Protein AF-A0A127AU73-F1 (afdb_monomer_lite)

pLDDT: mean 90.77, std 6.71, range [59.69, 97.12]

Organism: Vernicia fordii (NCBI:txid73154)

Foldseek 3Di:
DVVVVVLVVCCVVQVPDDDPPDWHWPDKDWDADPVRDTDIDTHTDDDPVPDPCCVVDVD

InterPro domains:
  IPR001245 Serine-threonine/tyrosine-protein kinase, catalytic domain [PF07714] (4-58)
  IPR011009 Protein kinase-like domain superfamily [SSF56112] (4-58)
  IPR051809 Plant receptor-like serine/threonine-protein kinase [PTHR27008] (2-56)

Sequence (59 aa):
HGASKSFIAECKALRNIRHRNLVKILTYCSSIDFKGNDFKALVFDFMENGSLDTWLHQE

Structure (mmCIF, N/CA/C/O backbone):
data_AF-A0A127AU73-F1
#
_entry.id   AF-A0A127AU73-F1
#
loop_
_atom_site.group_PDB
_atom_site.id
_atom_site.type_symbol
_atom_site.label_atom_id
_atom_site.label_alt_id
_atom_site.label_comp_id
_atom_site.label_asym_id
_atom_site.label_entity_id
_atom_site.label_seq_id
_atom_site.pdbx_PDB_ins_code
_atom_site.Cartn_x
_atom_site.Cartn_y
_atom_site.Cartn_z
_atom_site.occupancy
_atom_site.B_iso_or_equiv
_atom_site.auth_seq_id
_atom_site.auth_comp_id
_atom_site.auth_asym_id
_atom_site.auth_atom_id
_atom_site.pdbx_PDB_model_num
ATOM 1 N N . HIS A 1 1 ? 19.597 -0.445 -2.402 1.00 62.69 1 HIS A N 1
ATOM 2 C CA . HIS A 1 1 ? 19.122 -1.842 -2.562 1.00 62.69 1 HIS A CA 1
ATOM 3 C C . HIS A 1 1 ? 18.151 -2.332 -1.475 1.00 62.69 1 HIS A C 1
ATOM 5 O O . HIS A 1 1 ? 17.440 -3.294 -1.742 1.00 62.69 1 HIS A O 1
ATOM 11 N N . GLY A 1 2 ? 18.073 -1.716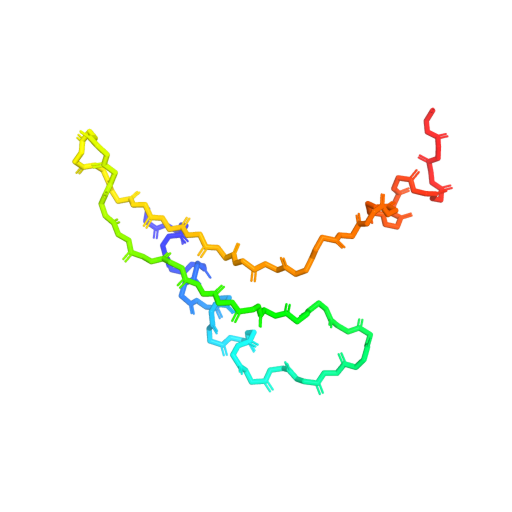 -0.284 1.00 85.94 2 GLY A N 1
ATOM 12 C CA . GLY A 1 2 ? 17.149 -2.155 0.780 1.00 85.94 2 GLY A CA 1
ATOM 13 C C . GLY A 1 2 ? 15.662 -1.950 0.458 1.00 85.94 2 GLY A C 1
ATOM 14 O O . GLY A 1 2 ? 14.891 -2.894 0.566 1.00 85.94 2 GLY A O 1
ATOM 15 N N . ALA A 1 3 ? 15.281 -0.768 -0.040 1.00 87.94 3 ALA A N 1
ATOM 16 C CA . ALA A 1 3 ? 13.878 -0.407 -0.286 1.00 87.94 3 ALA A CA 1
ATOM 17 C C . ALA A 1 3 ? 13.124 -1.393 -1.200 1.00 87.94 3 ALA A C 1
ATOM 19 O O . ALA A 1 3 ? 12.022 -1.817 -0.875 1.00 87.94 3 ALA A O 1
ATOM 20 N N . SER A 1 4 ? 13.739 -1.834 -2.305 1.00 89.50 4 SER A N 1
ATOM 21 C CA . SER A 1 4 ? 13.129 -2.824 -3.210 1.00 89.50 4 SER A CA 1
ATOM 22 C C . SER A 1 4 ? 12.902 -4.180 -2.524 1.00 89.50 4 SER A C 1
ATOM 24 O O . SER A 1 4 ? 11.865 -4.811 -2.720 1.00 89.50 4 SER A O 1
ATOM 26 N N . LYS A 1 5 ? 13.829 -4.616 -1.657 1.00 93.25 5 LYS A N 1
ATOM 27 C CA . LYS A 1 5 ? 13.661 -5.851 -0.875 1.00 93.25 5 LYS A CA 1
ATOM 28 C C . LYS A 1 5 ? 12.522 -5.719 0.139 1.00 93.25 5 LYS A C 1
ATOM 30 O O . LYS A 1 5 ? 11.701 -6.631 0.221 1.00 93.25 5 LYS A O 1
ATOM 35 N N . SER A 1 6 ? 12.447 -4.594 0.854 1.00 94.56 6 SER A N 1
ATOM 36 C CA . SER A 1 6 ? 11.358 -4.313 1.800 1.00 94.56 6 SER A CA 1
ATOM 37 C C . SER A 1 6 ? 10.001 -4.264 1.102 1.00 94.56 6 SER A C 1
ATOM 39 O O . SER A 1 6 ? 9.076 -4.928 1.551 1.00 94.56 6 SER A O 1
ATOM 41 N N . PHE A 1 7 ? 9.905 -3.612 -0.061 1.00 94.12 7 PHE A N 1
ATOM 42 C CA . PHE A 1 7 ? 8.674 -3.574 -0.857 1.00 94.12 7 PHE A CA 1
ATOM 43 C C . PHE A 1 7 ? 8.153 -4.977 -1.201 1.00 94.12 7 PHE A C 1
ATOM 45 O O . PHE A 1 7 ? 6.968 -5.269 -1.049 1.00 94.12 7 PHE A O 1
ATOM 52 N N . ILE A 1 8 ? 9.038 -5.878 -1.643 1.00 93.38 8 ILE A N 1
ATOM 53 C CA . ILE A 1 8 ? 8.655 -7.262 -1.954 1.00 93.38 8 ILE A CA 1
ATOM 54 C C . ILE A 1 8 ? 8.238 -8.022 -0.689 1.00 93.38 8 ILE A C 1
ATOM 56 O O . ILE A 1 8 ? 7.300 -8.822 -0.744 1.00 93.38 8 ILE A O 1
ATOM 60 N N . ALA A 1 9 ? 8.917 -7.796 0.438 1.00 94.25 9 ALA A N 1
ATOM 61 C CA . ALA A 1 9 ? 8.543 -8.395 1.715 1.00 94.25 9 ALA A CA 1
ATOM 62 C C . ALA A 1 9 ? 7.149 -7.926 2.171 1.00 94.25 9 ALA A C 1
ATOM 64 O O . ALA A 1 9 ? 6.312 -8.763 2.510 1.00 94.25 9 ALA A O 1
ATOM 65 N N . GLU A 1 10 ? 6.867 -6.625 2.084 1.00 93.38 10 GLU A N 1
ATOM 66 C CA . GLU A 1 10 ? 5.563 -6.036 2.404 1.00 93.38 10 GLU A CA 1
ATOM 67 C C . GLU A 1 10 ? 4.459 -6.562 1.484 1.00 93.38 10 GLU A C 1
ATOM 69 O O . GLU A 1 10 ? 3.435 -7.029 1.980 1.00 93.38 10 GLU A O 1
ATOM 74 N N . CYS A 1 11 ? 4.680 -6.605 0.163 1.00 92.62 11 CYS A N 1
ATOM 75 C CA . CYS A 1 11 ? 3.724 -7.195 -0.781 1.00 92.62 11 CYS A CA 1
ATOM 76 C C . CYS A 1 11 ? 3.363 -8.637 -0.397 1.00 92.62 11 CYS A C 1
ATOM 78 O O . CYS A 1 11 ? 2.193 -9.018 -0.419 1.00 92.62 11 CYS A O 1
ATOM 80 N N . LYS A 1 12 ? 4.364 -9.457 -0.044 1.00 91.94 12 LYS A N 1
ATOM 81 C CA . LYS A 1 12 ? 4.156 -10.862 0.341 1.00 91.94 12 LYS A CA 1
ATOM 82 C C . LYS A 1 12 ? 3.385 -10.992 1.650 1.00 91.94 12 LYS A C 1
ATOM 84 O O . LYS A 1 12 ? 2.500 -11.842 1.731 1.00 91.94 12 LYS A O 1
ATOM 89 N N . ALA A 1 13 ? 3.713 -10.170 2.645 1.00 92.50 13 ALA A N 1
ATOM 90 C CA . ALA A 1 13 ? 3.018 -10.164 3.925 1.00 92.50 13 ALA A CA 1
ATOM 91 C C . ALA A 1 13 ? 1.554 -9.736 3.742 1.00 92.50 13 ALA A C 1
ATOM 93 O O . ALA A 1 13 ? 0.635 -10.465 4.113 1.00 92.50 13 ALA A O 1
ATOM 94 N N . LEU A 1 14 ? 1.333 -8.599 3.084 1.00 92.12 14 LEU A N 1
ATOM 95 C CA . LEU A 1 14 ? 0.014 -7.989 2.936 1.00 92.12 14 LEU A CA 1
ATOM 96 C C . LEU A 1 14 ? -0.909 -8.764 1.987 1.00 92.12 14 LEU A C 1
ATOM 98 O O . LEU A 1 14 ? -2.120 -8.735 2.181 1.00 92.12 14 LEU A O 1
ATOM 102 N N . ARG A 1 15 ? -0.369 -9.515 1.014 1.00 86.69 15 ARG A N 1
ATOM 103 C CA . ARG A 1 15 ? -1.166 -10.332 0.076 1.00 86.69 15 ARG A CA 1
ATOM 104 C C . ARG A 1 15 ? -2.114 -11.309 0.778 1.00 86.69 15 ARG A C 1
ATOM 106 O O . ARG A 1 15 ? -3.198 -11.574 0.264 1.00 86.69 15 ARG A O 1
ATOM 113 N N . ASN A 1 16 ? -1.692 -11.875 1.907 1.00 86.38 16 ASN A N 1
ATOM 114 C CA . ASN A 1 16 ? -2.422 -12.955 2.577 1.00 86.38 16 ASN A CA 1
ATOM 115 C C . ASN A 1 16 ? -3.138 -12.501 3.855 1.00 86.38 16 ASN A C 1
ATOM 117 O O . ASN A 1 16 ? -3.961 -13.242 4.3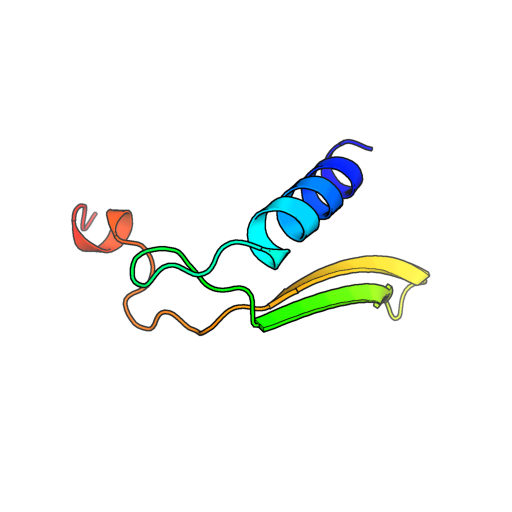92 1.00 86.38 16 ASN A O 1
ATOM 121 N N . ILE A 1 17 ? -2.845 -11.296 4.349 1.00 90.00 17 ILE A N 1
ATOM 122 C CA . ILE A 1 17 ? -3.460 -10.766 5.564 1.00 90.00 17 ILE A CA 1
ATOM 123 C C . ILE A 1 17 ? -4.899 -10.342 5.255 1.00 90.00 17 ILE A C 1
ATOM 125 O O . ILE A 1 17 ? -5.154 -9.444 4.455 1.00 90.00 17 ILE A O 1
ATOM 129 N N . ARG A 1 18 ? -5.861 -10.994 5.912 1.00 89.00 18 ARG A N 1
ATOM 130 C CA . ARG A 1 18 ? -7.290 -10.662 5.835 1.00 89.00 18 ARG A CA 1
ATOM 131 C C . ARG A 1 18 ? -7.850 -10.582 7.249 1.00 89.00 18 ARG A C 1
ATOM 133 O O . ARG A 1 18 ? -8.319 -11.576 7.791 1.00 89.00 18 ARG A O 1
ATOM 140 N N . HIS A 1 19 ? -7.763 -9.403 7.856 1.00 92.56 19 HIS A N 1
ATOM 141 C CA . HIS A 1 19 ? -8.238 -9.167 9.216 1.00 92.56 19 HIS A CA 1
ATOM 142 C C . HIS A 1 19 ? -8.883 -7.786 9.329 1.00 92.56 19 HIS A C 1
ATOM 144 O O . HIS A 1 19 ? -8.376 -6.824 8.768 1.00 92.56 19 HIS A O 1
ATOM 150 N N . ARG A 1 20 ? -9.979 -7.677 10.088 1.00 91.44 20 ARG A N 1
ATOM 151 C CA . ARG A 1 20 ? -10.778 -6.442 10.190 1.00 91.44 20 ARG A CA 1
ATOM 152 C C . ARG A 1 20 ? -10.046 -5.246 10.822 1.00 91.44 20 ARG A C 1
ATOM 154 O O . ARG A 1 20 ? -10.431 -4.116 10.579 1.00 91.44 20 ARG A O 1
ATOM 161 N N . ASN A 1 21 ? -9.013 -5.505 11.629 1.00 90.94 21 ASN A N 1
ATOM 162 C CA . ASN A 1 21 ? -8.228 -4.471 12.323 1.00 90.94 21 ASN A CA 1
ATOM 163 C C . ASN A 1 21 ? -6.833 -4.254 11.706 1.00 90.94 21 ASN A C 1
ATOM 165 O O . ASN A 1 21 ? -6.010 -3.571 12.305 1.00 90.94 21 ASN A O 1
ATOM 169 N N . LEU A 1 22 ? -6.522 -4.897 10.577 1.00 91.19 22 LEU A N 1
ATOM 170 C CA . LEU A 1 22 ? -5.264 -4.677 9.863 1.00 91.19 22 LEU A CA 1
ATOM 171 C C . LEU A 1 22 ? -5.569 -3.991 8.539 1.00 91.19 22 LEU A C 1
ATOM 173 O O . LEU A 1 22 ? -6.552 -4.331 7.880 1.00 91.19 22 LEU A O 1
ATOM 177 N N . VAL A 1 23 ? -4.712 -3.048 8.148 1.00 90.00 23 VAL A N 1
ATOM 178 C CA . VAL A 1 23 ? -4.821 -2.379 6.851 1.00 90.00 23 VAL A CA 1
ATOM 179 C C . VAL A 1 23 ? -4.796 -3.425 5.738 1.00 90.00 23 VAL A C 1
ATOM 181 O O . VAL A 1 23 ? -3.895 -4.263 5.651 1.00 90.00 23 VAL A O 1
ATOM 184 N N . LYS A 1 24 ? -5.819 -3.374 4.886 1.00 89.06 24 LYS A N 1
ATOM 185 C CA . LYS A 1 24 ? -5.959 -4.254 3.734 1.00 89.06 24 LYS A CA 1
ATOM 186 C C . LYS A 1 24 ? -5.313 -3.595 2.524 1.00 89.06 24 LYS A C 1
ATOM 188 O O . LYS A 1 24 ? -5.672 -2.483 2.153 1.00 89.06 24 LYS A O 1
ATOM 193 N N . ILE A 1 25 ? -4.408 -4.314 1.868 1.00 92.56 25 ILE A N 1
ATOM 194 C CA . ILE A 1 25 ? -3.898 -3.904 0.561 1.00 92.56 25 ILE A CA 1
ATOM 195 C C . ILE A 1 25 ? -4.978 -4.100 -0.512 1.00 92.56 25 ILE A C 1
ATOM 197 O O . ILE A 1 25 ? -5.577 -5.174 -0.615 1.00 92.56 25 ILE A O 1
ATOM 201 N N . LEU A 1 26 ? -5.231 -3.063 -1.309 1.00 92.19 26 LEU A N 1
ATOM 202 C CA . LEU A 1 26 ? -6.092 -3.145 -2.490 1.00 92.19 26 LEU A CA 1
ATOM 203 C C . LEU A 1 26 ? -5.322 -3.750 -3.661 1.00 92.19 26 LEU A C 1
ATOM 205 O O . LEU A 1 26 ? -5.774 -4.707 -4.286 1.00 92.19 26 LEU A O 1
ATOM 209 N N . THR A 1 27 ? -4.143 -3.198 -3.943 1.00 93.62 27 THR A N 1
ATOM 210 C CA . THR A 1 27 ? -3.239 -3.671 -4.992 1.00 93.62 27 THR A CA 1
ATOM 211 C C . THR A 1 27 ? -1.822 -3.138 -4.761 1.00 93.62 27 THR A C 1
ATOM 213 O O . THR A 1 27 ? -1.580 -2.338 -3.857 1.00 93.62 27 THR A O 1
ATOM 216 N N . TYR A 1 28 ? -0.875 -3.575 -5.583 1.00 94.31 28 TYR A N 1
ATOM 217 C CA . TYR A 1 28 ? 0.459 -2.992 -5.677 1.00 94.31 28 TYR A CA 1
ATOM 218 C C . TYR A 1 28 ? 0.787 -2.679 -7.140 1.00 94.31 28 TYR A C 1
ATOM 220 O O . TYR A 1 28 ? 0.275 -3.315 -8.061 1.00 94.31 28 TYR A O 1
ATOM 228 N N . CYS A 1 29 ? 1.664 -1.705 -7.354 1.00 94.12 29 CYS A N 1
ATOM 229 C CA . CYS A 1 29 ? 2.182 -1.324 -8.660 1.00 94.12 29 CYS A CA 1
ATOM 230 C C . CYS A 1 29 ? 3.706 -1.451 -8.654 1.00 94.12 29 CYS A C 1
ATOM 232 O O . CYS A 1 29 ? 4.371 -1.007 -7.718 1.00 94.12 29 CYS A O 1
ATOM 234 N N . SER A 1 30 ? 4.257 -2.057 -9.701 1.00 94.62 30 SER A N 1
ATOM 235 C CA . SER A 1 30 ? 5.687 -2.032 -9.999 1.00 94.62 30 SER A CA 1
ATOM 236 C C . SER A 1 30 ? 5.828 -1.723 -11.483 1.00 94.62 30 SER A C 1
ATOM 238 O O . SER A 1 30 ? 5.408 -2.525 -12.312 1.00 94.62 30 SER A O 1
ATOM 240 N N . SER A 1 31 ? 6.380 -0.559 -11.804 1.00 95.06 31 SER A N 1
ATOM 241 C CA . SER A 1 31 ? 6.497 -0.038 -13.167 1.00 95.06 31 SER A CA 1
ATOM 242 C C . SER A 1 31 ? 7.759 0.819 -13.299 1.00 95.06 31 SER A C 1
ATOM 244 O O . SER A 1 31 ? 8.573 0.878 -12.379 1.00 95.06 31 SER A O 1
ATOM 246 N N . ILE A 1 32 ? 7.902 1.488 -14.437 1.00 96.06 32 ILE A N 1
ATOM 247 C CA . ILE A 1 32 ? 8.906 2.512 -14.704 1.00 96.06 32 ILE A CA 1
ATOM 248 C C . ILE A 1 32 ? 8.191 3.861 -14.850 1.00 96.06 32 ILE A C 1
ATOM 250 O O . ILE A 1 32 ? 7.124 3.932 -15.467 1.00 96.06 32 ILE A O 1
ATOM 254 N N . ASP A 1 33 ? 8.737 4.916 -14.247 1.00 94.81 33 ASP A N 1
ATOM 255 C CA . ASP A 1 33 ? 8.191 6.273 -14.346 1.00 94.81 33 ASP A CA 1
ATOM 256 C C . ASP A 1 33 ? 8.521 6.950 -15.695 1.00 94.81 33 ASP A C 1
ATOM 258 O O . ASP A 1 33 ? 9.261 6.429 -16.531 1.00 94.81 33 ASP A O 1
ATOM 262 N N . PHE A 1 34 ? 7.999 8.162 -15.907 1.00 94.62 34 PHE A N 1
ATOM 263 C CA . PHE A 1 34 ? 8.221 8.941 -17.137 1.00 94.62 34 PHE A CA 1
ATOM 264 C C . PHE A 1 34 ? 9.689 9.336 -17.375 1.00 94.62 34 PHE A C 1
ATOM 266 O O . PHE A 1 34 ? 10.032 9.800 -18.460 1.00 94.62 34 PHE A O 1
ATOM 273 N N . LYS A 1 35 ? 10.546 9.199 -16.359 1.00 97.12 35 LYS A N 1
ATOM 274 C CA . LYS A 1 35 ? 11.977 9.516 -16.397 1.00 97.12 35 LYS A CA 1
ATOM 275 C C . LYS A 1 35 ? 12.844 8.257 -16.529 1.00 97.12 35 LYS A C 1
ATOM 277 O O . LYS A 1 35 ? 14.066 8.381 -16.535 1.00 97.12 35 LYS A O 1
ATOM 282 N N . GLY A 1 36 ? 12.243 7.071 -16.644 1.00 95.88 36 GLY A N 1
ATOM 283 C CA . GLY A 1 36 ? 12.966 5.807 -16.766 1.00 95.88 36 GLY A CA 1
ATOM 28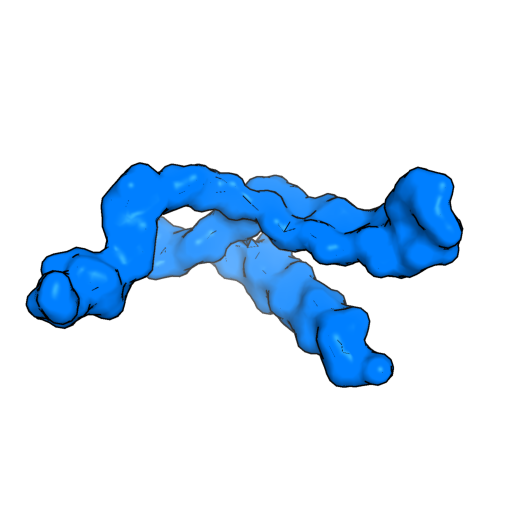4 C C . GLY A 1 36 ? 13.411 5.193 -15.434 1.00 95.88 36 GLY A C 1
ATOM 285 O O . GLY A 1 36 ? 14.205 4.256 -15.449 1.00 95.88 36 GLY A O 1
ATOM 286 N N . ASN A 1 37 ? 12.928 5.690 -14.293 1.00 94.12 37 ASN A N 1
ATOM 287 C CA . ASN A 1 37 ? 13.284 5.155 -12.978 1.00 94.12 37 ASN A CA 1
ATOM 288 C C . ASN A 1 37 ? 12.292 4.089 -12.509 1.00 94.12 37 ASN A C 1
ATOM 290 O O . ASN A 1 37 ? 11.097 4.162 -12.793 1.00 94.12 37 ASN A O 1
ATOM 294 N N . ASP A 1 38 ? 12.784 3.148 -11.702 1.00 93.69 38 ASP A N 1
ATOM 295 C CA . ASP A 1 38 ? 11.951 2.179 -10.989 1.00 93.69 38 ASP A CA 1
ATOM 296 C C . ASP A 1 38 ? 10.894 2.884 -10.125 1.00 93.69 38 ASP A C 1
ATOM 298 O O . ASP A 1 38 ? 11.215 3.637 -9.202 1.00 93.69 38 ASP A O 1
ATOM 302 N N . PHE A 1 39 ? 9.626 2.566 -10.376 1.00 93.88 39 PHE A N 1
ATOM 303 C CA . PHE A 1 39 ? 8.484 3.032 -9.603 1.00 93.88 39 PHE A CA 1
ATOM 304 C C . PHE A 1 39 ? 7.786 1.858 -8.918 1.00 93.88 39 PHE A C 1
ATOM 306 O O . PHE A 1 39 ? 7.437 0.854 -9.545 1.00 93.88 39 PHE A O 1
ATOM 313 N N . LYS A 1 40 ? 7.554 1.987 -7.611 1.00 94.88 40 LYS A N 1
ATOM 314 C CA . LYS A 1 40 ? 6.885 0.974 -6.789 1.00 94.88 40 LYS A CA 1
ATOM 315 C C . LYS A 1 40 ? 5.904 1.653 -5.844 1.00 94.88 40 LYS A C 1
ATOM 317 O O . LYS A 1 40 ? 6.271 2.620 -5.184 1.00 94.88 40 LYS A O 1
ATOM 322 N N . ALA A 1 41 ? 4.682 1.137 -5.765 1.00 95.12 41 ALA A N 1
ATOM 323 C CA . ALA A 1 41 ? 3.644 1.675 -4.892 1.00 95.12 41 ALA A CA 1
ATOM 324 C C . ALA A 1 41 ? 2.765 0.564 -4.311 1.00 95.12 41 ALA A C 1
ATOM 326 O O . ALA A 1 41 ? 2.449 -0.412 -4.992 1.00 95.12 41 ALA A O 1
ATOM 327 N N . LEU A 1 42 ? 2.359 0.734 -3.054 1.00 94.75 42 LEU A N 1
ATOM 328 C CA . LEU A 1 42 ? 1.301 -0.045 -2.414 1.00 94.75 42 LEU A CA 1
ATOM 329 C C . LEU A 1 42 ? 0.044 0.820 -2.372 1.00 94.75 42 LEU A C 1
ATOM 331 O O . LEU A 1 42 ? 0.126 2.016 -2.099 1.00 94.75 42 LEU A O 1
ATOM 335 N N . VAL A 1 43 ? -1.105 0.221 -2.659 1.00 94.56 43 VAL A N 1
ATOM 336 C CA . VAL A 1 43 ? -2.387 0.923 -2.720 1.00 94.56 43 VAL A CA 1
ATOM 337 C C . VAL A 1 43 ? -3.292 0.367 -1.632 1.00 94.56 43 VAL A C 1
ATOM 339 O O . VAL A 1 43 ? -3.509 -0.845 -1.554 1.00 94.56 43 VAL A O 1
ATOM 342 N N . PHE A 1 44 ? -3.828 1.261 -0.811 1.00 93.44 44 PHE A N 1
ATOM 343 C CA . PHE A 1 44 ? -4.680 0.964 0.337 1.00 93.44 44 PHE A CA 1
ATOM 344 C C . PHE A 1 44 ? -5.972 1.778 0.266 1.00 93.44 44 PHE A C 1
ATOM 346 O O . PHE A 1 44 ? -6.060 2.737 -0.503 1.00 93.44 44 PHE A O 1
ATOM 353 N N . ASP A 1 45 ? -6.946 1.410 1.095 1.00 91.69 45 ASP A N 1
ATOM 354 C CA . ASP A 1 45 ? -8.090 2.275 1.372 1.00 91.69 45 ASP A CA 1
ATOM 355 C C . ASP A 1 45 ? -7.625 3.555 2.084 1.00 91.69 45 ASP A C 1
ATOM 357 O O . ASP A 1 45 ? -6.711 3.532 2.916 1.00 91.69 45 ASP A O 1
ATOM 361 N N . PHE A 1 46 ? -8.250 4.683 1.746 1.00 91.75 46 PHE A N 1
ATOM 362 C CA . PHE A 1 46 ? -7.963 5.952 2.404 1.00 91.75 46 PHE A CA 1
ATOM 363 C C . PHE A 1 46 ? -8.508 5.944 3.835 1.00 91.75 46 PHE A C 1
ATOM 365 O O . PHE A 1 46 ? -9.670 5.620 4.071 1.00 91.75 46 PHE A O 1
ATOM 372 N N . MET A 1 47 ? -7.662 6.326 4.788 1.00 92.44 47 MET A N 1
ATOM 373 C CA . MET A 1 47 ? -8.022 6.457 6.197 1.00 92.44 47 MET A CA 1
ATOM 374 C C . MET A 1 47 ? -8.249 7.940 6.486 1.00 92.44 47 MET A C 1
ATOM 376 O O . MET A 1 47 ? -7.292 8.665 6.741 1.00 92.44 47 MET A O 1
ATOM 380 N N . GLU A 1 48 ? -9.505 8.393 6.435 1.00 91.56 48 GLU A N 1
ATOM 381 C CA . GLU A 1 48 ? -9.873 9.815 6.595 1.00 91.56 48 GLU A CA 1
ATOM 382 C C . GLU A 1 48 ? -9.366 10.421 7.907 1.00 91.56 48 GLU A C 1
ATOM 384 O O . GLU A 1 48 ? -8.918 11.562 7.947 1.00 91.56 48 GLU A O 1
ATOM 389 N N . ASN A 1 49 ? -9.371 9.618 8.970 1.00 91.31 49 ASN A N 1
ATOM 390 C CA . ASN A 1 49 ? -8.891 10.019 10.287 1.00 91.31 49 ASN A CA 1
ATOM 391 C C . ASN A 1 49 ? -7.357 9.979 10.404 1.00 91.31 49 ASN A C 1
ATOM 393 O O . ASN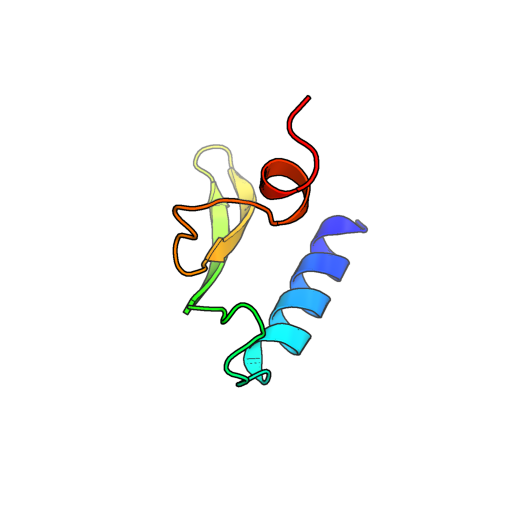 A 1 49 ? -6.817 10.360 11.431 1.00 91.31 49 ASN A O 1
ATOM 397 N N . GLY A 1 50 ? -6.626 9.541 9.381 1.00 90.31 50 GLY A N 1
ATOM 398 C CA . GLY A 1 50 ? -5.170 9.480 9.429 1.00 90.31 50 GLY A CA 1
ATOM 399 C C . GLY A 1 50 ? -4.641 8.488 10.469 1.00 90.31 50 GLY A C 1
ATOM 400 O O . GLY A 1 50 ? -5.217 7.421 10.696 1.00 90.31 50 GLY A O 1
ATOM 401 N N . SER A 1 51 ? -3.485 8.811 11.052 1.00 92.50 51 SER A N 1
ATOM 402 C CA . SER A 1 51 ? -2.804 7.929 11.999 1.00 92.50 51 SER A CA 1
ATOM 403 C C . SER A 1 51 ? -3.393 8.043 13.408 1.00 92.50 51 SER A C 1
ATOM 405 O O . SER A 1 51 ? -3.791 9.122 13.845 1.00 92.50 51 SER A O 1
ATOM 407 N N . LEU A 1 52 ? -3.411 6.924 14.138 1.00 91.56 52 LEU A N 1
ATOM 408 C CA . LEU A 1 52 ? -3.865 6.908 15.530 1.00 91.56 52 LEU A CA 1
ATOM 409 C C . LEU A 1 52 ? -2.980 7.781 16.430 1.00 91.56 52 LEU A C 1
ATOM 411 O O . LEU A 1 52 ? -3.488 8.416 17.345 1.00 91.56 52 LEU A O 1
ATOM 415 N N . ASP A 1 53 ? -1.678 7.817 16.150 1.00 92.44 53 ASP A N 1
ATOM 416 C CA . ASP A 1 53 ? -0.704 8.638 16.868 1.00 92.44 53 ASP A CA 1
ATOM 417 C C . ASP A 1 53 ? -1.098 10.120 16.824 1.00 92.44 53 ASP A C 1
ATOM 419 O O . ASP A 1 53 ? -1.303 10.732 17.866 1.00 92.44 53 ASP A O 1
ATOM 423 N N . THR A 1 54 ? -1.379 10.644 15.628 1.00 89.50 54 THR A N 1
ATOM 424 C CA . THR A 1 54 ? -1.833 12.032 15.434 1.00 89.50 54 THR A CA 1
ATOM 425 C C . THR A 1 54 ? -3.187 12.312 16.095 1.00 89.50 54 THR A C 1
ATOM 427 O O . THR A 1 54 ? -3.465 13.439 16.495 1.00 89.50 54 THR A O 1
ATOM 430 N N . TRP A 1 55 ? -4.046 11.299 16.223 1.00 87.31 55 TRP A N 1
ATOM 431 C CA . TRP A 1 55 ? -5.335 11.440 16.906 1.00 87.31 55 TRP A CA 1
ATOM 432 C C . TRP A 1 55 ? -5.212 11.513 18.426 1.00 87.31 55 TRP A C 1
ATOM 43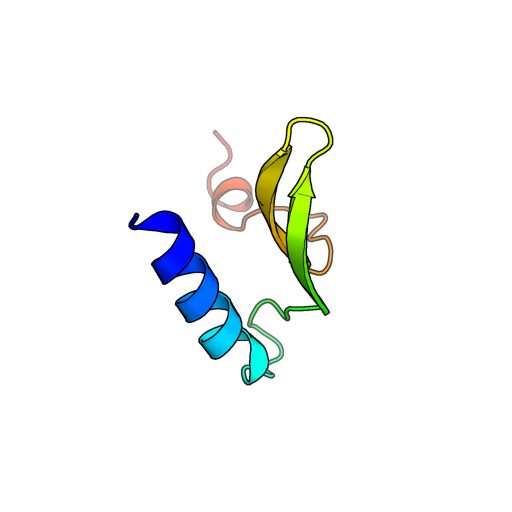4 O O . TRP A 1 55 ? -5.989 12.223 19.064 1.00 87.31 55 TRP A O 1
ATOM 444 N N . LEU A 1 56 ? -4.285 10.751 19.009 1.00 90.62 56 LEU A N 1
ATOM 445 C CA . LEU A 1 56 ? -4.106 10.652 20.461 1.00 90.62 56 LEU A CA 1
ATOM 446 C C . LEU A 1 56 ? -3.135 11.698 21.010 1.00 90.62 56 LEU A C 1
ATOM 448 O O . LEU A 1 56 ? -3.291 12.147 22.145 1.00 90.62 56 LEU A O 1
ATOM 452 N N . HIS A 1 57 ? -2.145 12.077 20.212 1.00 87.38 57 HIS A N 1
ATOM 453 C CA . HIS A 1 57 ? -1.100 13.027 20.556 1.00 87.38 57 HIS A CA 1
ATOM 454 C C . HIS A 1 57 ? -1.248 14.260 19.666 1.00 87.38 57 HIS A C 1
ATOM 456 O O . HIS A 1 57 ? -0.420 14.514 18.796 1.00 87.38 57 HIS A O 1
ATOM 462 N N . GLN A 1 58 ? -2.345 15.000 19.869 1.00 70.25 58 GLN A N 1
ATOM 463 C CA . GLN A 1 58 ? -2.499 16.340 19.301 1.00 70.25 58 GLN A CA 1
ATOM 464 C C . GLN A 1 58 ? -1.350 17.207 19.833 1.00 70.25 58 GLN A C 1
ATOM 466 O O . GLN A 1 58 ? -1.376 17.596 21.002 1.00 70.25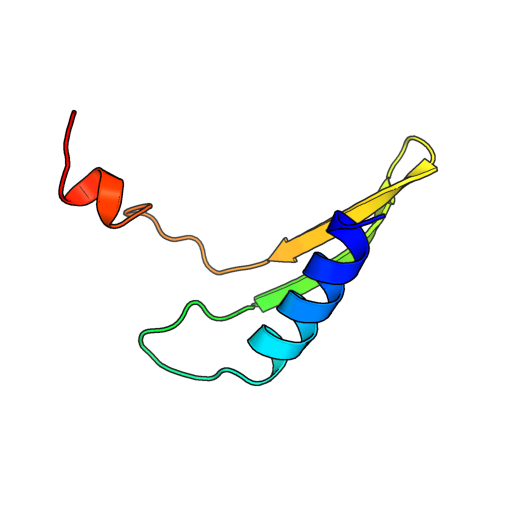 58 GLN A O 1
ATOM 471 N N . GLU A 1 59 ? -0.323 17.428 19.014 1.00 59.69 59 GLU A N 1
ATOM 472 C CA . GLU A 1 59 ? 0.655 18.498 19.248 1.00 59.69 59 GLU A CA 1
ATOM 473 C C . GLU A 1 59 ? -0.010 19.876 19.153 1.00 59.69 59 GLU A C 1
ATOM 475 O O . GLU A 1 59 ? -0.881 20.066 18.269 1.00 59.69 59 GLU A O 1
#

Radius of gyration: 14.59 Å; chains: 1; bounding box: 30×32×38 Å

Secondary structure (DSSP, 8-state):
-HHHHHHHHHHHHHHH---TTSPPEEEEEEEE-TTS-EEEEEEE---TT--HHHHHS--